Protein AF-A0A3C0GAE4-F1 (afdb_monomer_lite)

Sequence (85 aa):
MLTAQDNTSTQPEVRVGDVFEIGKPESHKYKHIDFPRENFIIKRGGIANYRQAHGEKVVVTSVKEKKDGTTQIKIKRNDGGRFFG

Foldseek 3Di:
DDDPPPPCPPDPDDDAFDKDFAADDPDPDDPQDDDDDQVVQVVVVFAPCPVQSHRFIWGWHDWDQDPVRDIDTDIDGPVNDDPTD

pLDDT: mean 79.61, std 11.44, range [42.19, 91.0]

Secondary structure (DSSP, 8-state):
---------------TT-EEE-PPPSSSS-SS--PPPHHHHHHTT----GGGGTT-EEEEEEEEE-TTSPEEEEEEETTS--S--

Structure (mmCIF, N/CA/C/O backbone):
data_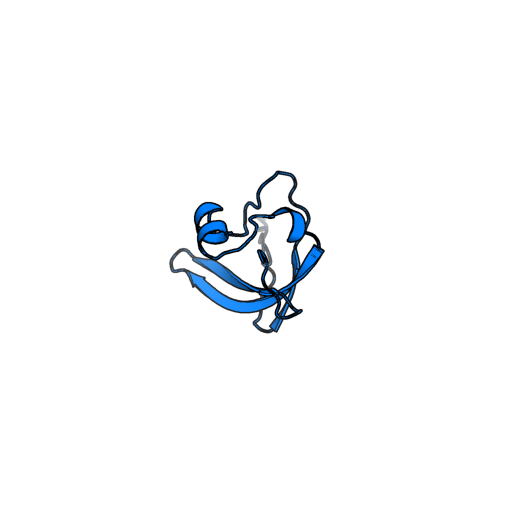AF-A0A3C0GAE4-F1
#
_entry.id   AF-A0A3C0GAE4-F1
#
loop_
_atom_site.group_PDB
_atom_site.id
_atom_site.type_symbol
_atom_site.label_atom_id
_atom_site.label_alt_id
_atom_site.label_comp_id
_atom_site.label_asym_id
_atom_site.label_entity_id
_atom_site.label_seq_id
_atom_site.pdbx_PDB_ins_code
_atom_site.Cartn_x
_atom_site.Cartn_y
_atom_site.Cartn_z
_atom_site.occupancy
_atom_site.B_iso_or_equiv
_atom_site.auth_seq_id
_atom_site.auth_comp_id
_atom_site.auth_asym_id
_atom_site.auth_atom_id
_atom_site.pdbx_PDB_model_num
ATOM 1 N N . MET A 1 1 ? -41.844 20.760 2.924 1.00 42.19 1 MET A N 1
ATOM 2 C CA . MET A 1 1 ? -41.313 19.384 3.022 1.00 42.19 1 MET A CA 1
ATOM 3 C C . MET A 1 1 ? -39.799 19.482 2.916 1.00 42.19 1 MET A C 1
ATOM 5 O O . MET A 1 1 ? -39.335 20.033 1.930 1.00 42.19 1 MET A O 1
ATOM 9 N N . LEU A 1 2 ? -39.048 19.081 3.946 1.00 47.44 2 LEU A N 1
ATOM 10 C CA . LEU A 1 2 ? -37.580 19.078 3.917 1.00 47.44 2 LEU A CA 1
ATOM 11 C C . LEU A 1 2 ? -37.110 17.685 3.489 1.00 47.44 2 LEU A C 1
ATOM 13 O O . LEU A 1 2 ? -37.389 16.711 4.180 1.00 47.44 2 LEU A O 1
ATOM 17 N N . THR A 1 3 ? -36.432 17.582 2.349 1.00 56.56 3 THR A N 1
ATOM 18 C CA . THR A 1 3 ? -35.758 16.352 1.916 1.00 56.56 3 THR A CA 1
ATOM 19 C C . THR A 1 3 ? -34.367 16.314 2.543 1.00 56.56 3 THR A C 1
ATOM 21 O O . THR A 1 3 ? -33.523 17.144 2.203 1.00 56.56 3 THR A O 1
ATOM 24 N N . ALA A 1 4 ? -34.125 15.378 3.462 1.00 55.34 4 ALA A N 1
ATOM 25 C CA . ALA A 1 4 ? -32.779 15.061 3.926 1.00 55.34 4 ALA A CA 1
ATOM 26 C C . ALA A 1 4 ? -31.999 14.459 2.746 1.00 55.34 4 ALA A C 1
ATOM 28 O O . ALA A 1 4 ? -32.351 13.395 2.246 1.00 55.34 4 ALA A O 1
ATOM 29 N N . GLN A 1 5 ? -30.989 15.169 2.241 1.00 59.56 5 GLN A N 1
ATOM 30 C CA . GLN A 1 5 ? -30.031 14.579 1.311 1.00 59.56 5 GLN A CA 1
ATOM 31 C C . GLN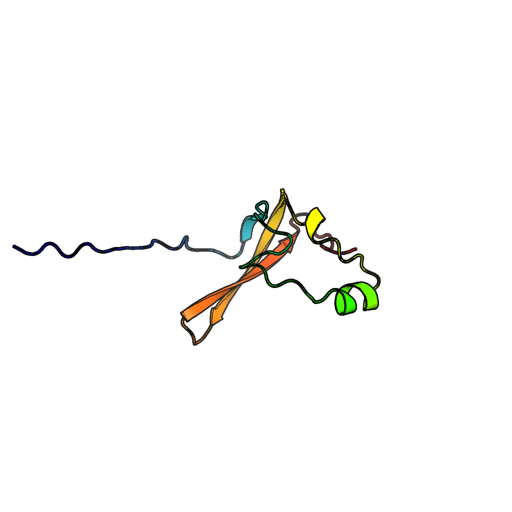 A 1 5 ? -29.082 13.695 2.119 1.00 59.56 5 GLN A C 1
ATOM 33 O O . GLN A 1 5 ? -28.159 14.189 2.773 1.00 59.56 5 GLN A O 1
ATOM 38 N N . ASP A 1 6 ? -29.332 12.389 2.077 1.00 54.78 6 ASP A N 1
ATOM 39 C CA . ASP A 1 6 ? -28.392 11.369 2.524 1.00 54.78 6 ASP A CA 1
ATOM 40 C C . ASP A 1 6 ? -27.148 11.422 1.634 1.00 54.78 6 ASP A C 1
ATOM 42 O O . ASP A 1 6 ? -27.078 10.829 0.556 1.00 54.78 6 ASP A O 1
ATOM 46 N N . ASN A 1 7 ? -26.145 12.167 2.098 1.00 55.41 7 ASN A N 1
ATOM 47 C CA . ASN A 1 7 ? -24.792 12.149 1.560 1.00 55.41 7 ASN A CA 1
ATOM 48 C C . ASN A 1 7 ? -24.141 10.814 1.945 1.00 55.41 7 ASN A C 1
ATOM 50 O O . ASN A 1 7 ? -23.273 10.752 2.812 1.00 55.41 7 ASN A O 1
ATOM 54 N N . THR A 1 8 ? -24.593 9.722 1.333 1.00 50.47 8 THR A N 1
ATOM 55 C CA . THR A 1 8 ? -23.946 8.417 1.449 1.00 50.47 8 THR A CA 1
ATOM 56 C C . THR A 1 8 ? -22.682 8.445 0.601 1.00 50.47 8 THR A C 1
ATOM 58 O O . THR A 1 8 ? -22.642 8.009 -0.550 1.00 50.47 8 THR A O 1
ATOM 61 N N . SER A 1 9 ? -21.613 9.003 1.173 1.00 51.78 9 SER A N 1
ATOM 62 C CA . SER A 1 9 ? -20.250 8.765 0.715 1.00 51.78 9 SER A CA 1
ATOM 63 C C . SER A 1 9 ? -19.977 7.270 0.856 1.00 51.78 9 SER A C 1
ATOM 65 O O . SER A 1 9 ? -19.502 6.786 1.879 1.00 51.78 9 SER A O 1
ATOM 67 N N . THR A 1 10 ? -20.357 6.515 -0.173 1.00 51.25 10 THR A N 1
ATOM 68 C CA . THR A 1 10 ? -20.150 5.073 -0.240 1.00 51.25 10 THR A CA 1
ATOM 69 C C . THR A 1 10 ? -18.647 4.868 -0.353 1.00 51.25 10 THR A C 1
ATOM 71 O O . THR A 1 10 ? -18.076 4.922 -1.441 1.00 51.25 10 THR A O 1
ATOM 74 N N . GLN A 1 11 ? -17.971 4.754 0.791 1.00 61.56 11 GLN A N 1
ATOM 75 C CA . GLN A 1 11 ? -16.574 4.365 0.807 1.00 61.56 11 GLN A CA 1
ATOM 76 C C . GLN A 1 11 ? -16.525 2.951 0.229 1.00 61.56 11 GLN A C 1
ATOM 78 O O . GLN A 1 11 ? -17.277 2.096 0.702 1.00 61.56 11 GLN A O 1
ATOM 83 N N . PRO A 1 12 ? -15.722 2.703 -0.819 1.00 65.62 12 PRO A N 1
ATOM 84 C CA . PRO A 1 12 ? -15.642 1.378 -1.405 1.00 65.62 12 PRO A CA 1
ATOM 85 C C . PRO A 1 12 ? -15.254 0.391 -0.305 1.00 65.62 12 PRO A C 1
ATOM 87 O O . PRO A 1 12 ? -14.265 0.592 0.402 1.00 65.62 12 PRO A O 1
ATOM 90 N N . GLU A 1 13 ? -16.077 -0.638 -0.129 1.00 75.56 13 GLU A N 1
ATOM 91 C CA . GLU A 1 13 ? -15.821 -1.705 0.829 1.00 75.56 13 GLU A CA 1
ATOM 92 C C . GLU A 1 13 ? -14.575 -2.462 0.355 1.00 75.56 13 GLU A C 1
ATOM 94 O O . GLU A 1 13 ? -14.614 -3.160 -0.656 1.00 75.56 13 GLU A O 1
ATOM 99 N N . VAL A 1 14 ? -13.447 -2.267 1.040 1.00 81.88 14 VAL A N 1
ATOM 100 C CA . VAL A 1 14 ? -12.181 -2.915 0.682 1.00 81.88 14 VAL A CA 1
ATOM 101 C C . VAL A 1 14 ? -12.074 -4.256 1.391 1.00 81.88 14 VAL A C 1
ATOM 103 O O . VAL A 1 14 ? -12.175 -4.325 2.618 1.00 81.88 14 VAL A O 1
ATOM 106 N N . ARG A 1 15 ? -11.803 -5.317 0.632 1.00 86.12 15 ARG A N 1
ATOM 107 C CA . ARG A 1 15 ? -11.657 -6.682 1.137 1.00 86.12 15 ARG A CA 1
ATOM 108 C C . ARG A 1 15 ? -10.217 -7.169 1.014 1.00 86.12 15 ARG A C 1
ATOM 110 O O . ARG A 1 15 ? -9.398 -6.667 0.246 1.00 86.12 15 ARG A O 1
ATOM 117 N N . VAL A 1 16 ? -9.879 -8.162 1.834 1.00 88.06 16 VAL A N 1
ATOM 118 C CA . VAL A 1 16 ? -8.581 -8.841 1.743 1.00 88.06 16 VAL A CA 1
ATOM 119 C C . VAL A 1 16 ? -8.553 -9.669 0.460 1.00 88.06 16 VAL A C 1
ATOM 121 O O . VAL A 1 16 ? -9.477 -10.436 0.208 1.00 88.06 16 VAL A O 1
ATOM 124 N N . GLY A 1 17 ? -7.488 -9.524 -0.329 1.00 86.31 17 GLY A N 1
ATOM 125 C CA . GLY A 1 17 ? -7.347 -10.148 -1.647 1.00 86.31 17 GLY A CA 1
ATOM 126 C C . GLY A 1 17 ? -7.636 -9.211 -2.820 1.00 86.31 17 GLY A C 1
ATOM 127 O O . GLY A 1 17 ? -7.263 -9.540 -3.944 1.00 86.31 17 GLY A O 1
ATOM 128 N N . ASP A 1 18 ? -8.209 -8.033 -2.570 1.00 87.81 18 ASP A N 1
ATOM 129 C CA . ASP A 1 18 ? -8.433 -7.044 -3.621 1.00 87.81 18 ASP A CA 1
ATOM 130 C C . ASP A 1 18 ? -7.105 -6.534 -4.186 1.00 87.81 18 ASP A C 1
ATOM 132 O O . ASP A 1 18 ? -6.131 -6.314 -3.454 1.00 87.81 18 ASP A O 1
ATOM 136 N N . VAL A 1 19 ? -7.082 -6.332 -5.503 1.00 89.31 19 VAL A N 1
ATOM 137 C CA . VAL A 1 19 ? -5.932 -5.788 -6.224 1.00 89.31 19 VAL A CA 1
ATOM 138 C C . VAL A 1 19 ? -6.209 -4.334 -6.570 1.00 89.31 19 VAL A C 1
ATOM 140 O O . VAL A 1 19 ? -7.186 -4.018 -7.245 1.00 89.31 19 VAL A O 1
ATOM 143 N N . PHE A 1 20 ? -5.309 -3.458 -6.143 1.00 88.38 20 PHE A N 1
ATOM 144 C CA . PHE A 1 20 ? -5.333 -2.036 -6.447 1.00 88.38 20 PHE A CA 1
ATOM 145 C C . PHE A 1 20 ? -4.112 -1.640 -7.262 1.00 88.38 20 PHE A C 1
ATOM 147 O O . PHE A 1 20 ? -3.063 -2.280 -7.206 1.00 88.38 20 PHE A O 1
ATOM 154 N N . GLU A 1 21 ? -4.245 -0.546 -7.994 1.00 88.62 21 GLU A N 1
ATOM 155 C CA . GLU A 1 21 ? -3.131 0.121 -8.649 1.00 88.62 21 GLU A CA 1
ATOM 156 C C . GLU A 1 21 ? -2.781 1.385 -7.868 1.00 88.62 21 GLU A C 1
ATOM 158 O O . GLU A 1 21 ? -3.658 2.171 -7.496 1.00 88.62 21 GLU A O 1
ATOM 163 N N . ILE A 1 22 ? -1.494 1.586 -7.596 1.00 86.38 22 ILE A N 1
ATOM 164 C CA . ILE A 1 22 ? -1.041 2.813 -6.952 1.00 86.38 22 ILE A CA 1
ATOM 165 C C . ILE A 1 22 ? -1.074 3.953 -7.977 1.00 86.38 22 ILE A C 1
ATOM 167 O O . ILE A 1 22 ? -0.250 4.026 -8.889 1.00 86.38 22 ILE A O 1
ATOM 171 N N . GLY A 1 23 ? -2.012 4.879 -7.787 1.00 83.88 23 GLY A N 1
ATOM 172 C CA . GLY A 1 23 ? -2.147 6.062 -8.631 1.00 83.88 23 GLY A CA 1
ATOM 173 C C . GLY A 1 23 ? -0.938 7.002 -8.571 1.00 83.88 23 GLY A C 1
ATOM 174 O O . GLY A 1 23 ? -0.144 7.004 -7.628 1.00 83.88 23 GLY A O 1
ATOM 175 N N . LYS A 1 24 ? -0.813 7.856 -9.586 1.00 82.44 24 LYS A N 1
ATOM 176 C CA . LYS A 1 24 ? 0.192 8.921 -9.608 1.00 82.44 24 LYS A CA 1
ATOM 177 C C . LYS A 1 24 ? -0.173 9.995 -8.566 1.00 82.44 24 LYS A C 1
ATOM 179 O O . LYS A 1 24 ? -1.283 10.518 -8.618 1.00 82.44 24 LYS A O 1
ATOM 184 N N . PRO A 1 25 ? 0.724 10.366 -7.640 1.00 81.19 25 PRO A N 1
ATOM 185 C CA . PRO A 1 25 ? 0.509 11.491 -6.756 1.00 81.19 25 PRO A CA 1
ATOM 186 C C . PRO A 1 25 ? 0.647 12.791 -7.547 1.00 81.19 25 PRO A C 1
ATOM 188 O O . PRO A 1 25 ? 1.460 12.912 -8.464 1.00 81.19 25 PRO A O 1
ATOM 191 N N . GLU A 1 26 ? -0.121 13.794 -7.146 1.00 75.69 26 GLU A N 1
ATOM 192 C CA . GLU A 1 26 ? -0.006 15.150 -7.692 1.00 75.69 26 GLU A CA 1
ATOM 193 C C . GLU A 1 26 ? 1.279 15.856 -7.224 1.00 75.69 26 GLU A C 1
ATOM 195 O O . GLU A 1 26 ? 1.749 16.795 -7.858 1.00 75.69 26 GLU A O 1
ATOM 200 N N . SER A 1 27 ? 1.874 15.382 -6.125 1.00 76.69 27 SER A N 1
ATOM 201 C CA . SER A 1 27 ? 3.104 15.911 -5.531 1.00 76.69 27 SER A CA 1
ATOM 202 C C . SER A 1 27 ? 4.164 14.814 -5.367 1.00 76.69 27 SER A C 1
ATOM 204 O O . SER A 1 27 ? 3.964 13.660 -5.725 1.00 76.69 27 SER A O 1
ATOM 206 N N . HIS A 1 28 ? 5.304 15.149 -4.766 1.00 71.81 28 HIS A N 1
ATOM 207 C CA . HIS A 1 28 ? 6.415 14.222 -4.516 1.00 71.81 28 HIS A CA 1
ATOM 208 C C . HIS A 1 28 ? 6.098 13.142 -3.465 1.00 71.81 28 HIS A C 1
ATOM 210 O O . HIS A 1 28 ? 6.899 12.232 -3.256 1.00 71.81 28 HIS A O 1
ATOM 216 N N . LYS A 1 29 ? 4.970 13.264 -2.755 1.00 74.38 29 LYS A N 1
ATOM 217 C CA . LYS A 1 29 ? 4.567 12.389 -1.649 1.00 74.38 29 LYS A CA 1
ATOM 218 C C . LYS A 1 29 ? 3.097 12.016 -1.769 1.00 74.38 29 LYS A C 1
ATOM 220 O O . LYS A 1 29 ? 2.282 12.795 -2.259 1.00 74.38 29 LYS A O 1
ATOM 225 N N . TYR A 1 30 ? 2.763 10.842 -1.254 1.00 81.62 30 TYR A N 1
ATOM 226 C CA . TYR A 1 30 ? 1.386 10.386 -1.136 1.00 81.62 30 TYR A CA 1
ATOM 227 C C . TYR A 1 30 ? 0.761 10.908 0.153 1.00 81.62 30 TYR A C 1
ATOM 229 O O . TYR A 1 30 ? 1.395 10.897 1.205 1.00 81.62 30 TYR A O 1
ATOM 237 N N . LYS A 1 31 ? -0.500 11.337 0.074 1.00 79.00 31 LYS A N 1
ATOM 238 C CA . LYS A 1 31 ? -1.259 11.822 1.236 1.00 79.00 31 LYS A CA 1
ATOM 239 C C . LYS A 1 31 ? -1.824 10.686 2.095 1.00 79.00 31 LYS A C 1
ATOM 241 O O . LYS A 1 31 ? -1.902 10.820 3.309 1.00 79.00 31 LYS A O 1
ATOM 246 N N . HIS A 1 32 ? -2.217 9.581 1.460 1.00 82.44 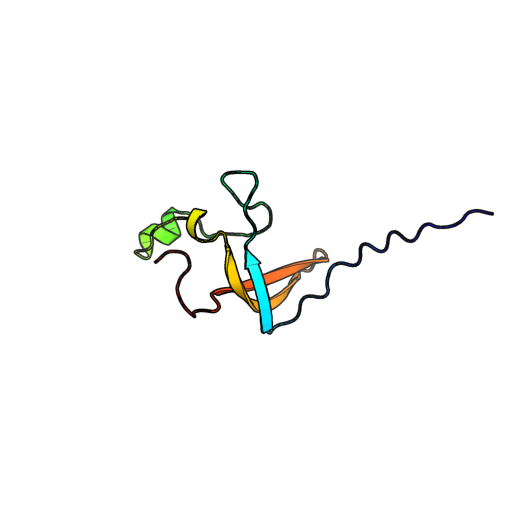32 HIS A N 1
ATOM 247 C CA . HIS A 1 32 ? -2.946 8.476 2.100 1.00 82.44 32 HIS A CA 1
ATOM 248 C C . HIS A 1 32 ? -2.158 7.161 2.155 1.00 82.44 32 HIS A C 1
ATOM 250 O O . HIS A 1 32 ? -2.667 6.167 2.664 1.00 82.44 32 HIS A O 1
ATOM 256 N N . ILE A 1 33 ? -0.922 7.150 1.646 1.00 83.06 33 ILE A N 1
ATOM 257 C CA . ILE A 1 33 ? -0.036 5.988 1.720 1.00 83.06 33 ILE A CA 1
ATOM 258 C C . ILE A 1 33 ? 1.106 6.331 2.664 1.00 83.06 33 ILE A C 1
ATOM 260 O O . ILE A 1 33 ? 1.901 7.230 2.392 1.00 83.06 33 ILE A O 1
ATOM 264 N N . ASP A 1 34 ? 1.163 5.606 3.774 1.00 83.06 34 ASP A N 1
ATOM 265 C CA . ASP A 1 34 ? 2.208 5.761 4.775 1.00 83.06 34 ASP A CA 1
ATOM 266 C C . ASP A 1 34 ? 3.426 4.921 4.375 1.00 83.06 34 ASP A C 1
ATOM 268 O O . ASP A 1 34 ? 3.442 3.695 4.525 1.00 83.06 34 ASP A O 1
ATOM 272 N N . PHE A 1 35 ? 4.429 5.581 3.797 1.00 82.62 35 PHE A N 1
ATOM 273 C CA . PHE A 1 35 ? 5.688 4.943 3.440 1.00 82.62 35 PHE A CA 1
ATOM 274 C C . PHE A 1 35 ? 6.726 5.082 4.563 1.00 82.62 35 PHE A C 1
ATOM 276 O O . PHE A 1 35 ? 6.790 6.118 5.229 1.00 82.62 35 PHE A O 1
ATOM 283 N N . PRO A 1 36 ? 7.605 4.077 4.751 1.00 84.12 36 PRO A N 1
ATOM 284 C CA . PRO A 1 36 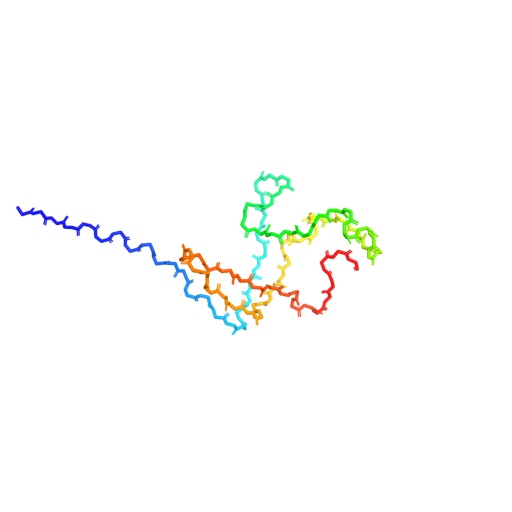? 8.707 4.181 5.698 1.00 84.12 36 PRO A CA 1
ATOM 285 C C . PRO A 1 36 ? 9.598 5.389 5.394 1.00 84.12 36 PRO A C 1
ATOM 287 O O . PRO A 1 36 ? 9.777 5.771 4.241 1.00 84.12 36 PRO A O 1
ATOM 290 N N . ARG A 1 37 ? 10.222 5.952 6.433 1.00 86.88 37 ARG A N 1
ATOM 291 C CA . ARG A 1 37 ? 11.205 7.033 6.266 1.00 86.88 37 ARG A CA 1
ATOM 292 C C . ARG A 1 37 ? 12.400 6.531 5.452 1.00 86.88 37 ARG A C 1
ATOM 294 O O . ARG A 1 37 ? 12.863 5.411 5.664 1.00 86.88 37 ARG A O 1
ATOM 301 N N . GLU A 1 38 ? 12.967 7.402 4.626 1.00 86.62 38 GLU A N 1
ATOM 302 C CA . GLU A 1 38 ? 14.117 7.103 3.761 1.00 86.62 38 GLU A CA 1
ATOM 303 C C . GLU A 1 38 ? 15.287 6.450 4.513 1.00 86.62 38 GLU A C 1
ATOM 305 O O . GLU A 1 38 ? 15.773 5.399 4.107 1.00 86.62 38 GLU A O 1
ATOM 310 N N . ASN A 1 39 ? 15.653 6.971 5.687 1.00 88.06 39 ASN A N 1
ATOM 311 C CA . ASN A 1 39 ? 16.710 6.384 6.518 1.00 88.06 39 ASN A CA 1
ATOM 312 C C . ASN A 1 39 ? 16.453 4.916 6.886 1.00 88.06 39 ASN A C 1
ATOM 314 O O . ASN A 1 39 ? 17.395 4.146 7.045 1.00 88.06 39 ASN A O 1
ATOM 318 N N . PHE A 1 40 ? 15.194 4.520 7.069 1.00 88.81 40 PHE A N 1
ATOM 319 C CA . PHE A 1 40 ? 14.841 3.142 7.403 1.00 88.81 40 PHE A CA 1
ATOM 320 C C . PHE A 1 40 ? 14.988 2.212 6.198 1.00 88.81 40 PHE A C 1
ATOM 322 O O . PHE A 1 40 ? 15.409 1.067 6.353 1.00 88.81 40 PHE A O 1
ATOM 329 N N . ILE A 1 41 ? 14.673 2.725 5.008 1.00 87.31 41 ILE A N 1
ATOM 330 C CA . ILE A 1 41 ? 14.858 2.030 3.736 1.00 87.31 41 ILE A CA 1
ATOM 331 C C . ILE A 1 41 ? 16.358 1.825 3.478 1.00 87.31 41 ILE A C 1
ATOM 333 O O . ILE A 1 41 ? 16.796 0.688 3.315 1.00 87.31 41 ILE A O 1
ATOM 337 N N . ILE A 1 42 ? 17.157 2.895 3.567 1.00 87.38 42 ILE A N 1
ATOM 338 C CA . ILE A 1 42 ? 18.611 2.861 3.335 1.00 87.38 42 ILE A CA 1
ATOM 339 C C . ILE A 1 42 ? 19.311 1.925 4.330 1.00 87.38 42 ILE A C 1
ATOM 341 O O . ILE A 1 42 ? 20.111 1.082 3.930 1.00 87.38 42 ILE A O 1
ATOM 345 N N . LYS A 1 43 ? 18.971 1.992 5.627 1.00 91.00 43 LYS A N 1
ATOM 346 C CA . LYS A 1 43 ? 19.544 1.099 6.657 1.00 91.00 43 LYS A CA 1
ATOM 347 C C . LYS A 1 43 ? 19.253 -0.386 6.417 1.00 91.00 43 LYS A C 1
ATOM 349 O O . LYS A 1 43 ? 19.957 -1.228 6.963 1.00 91.00 43 LYS A O 1
ATOM 354 N N . ARG A 1 44 ? 18.219 -0.718 5.638 1.00 85.62 44 ARG A N 1
ATOM 355 C CA . ARG A 1 44 ? 17.871 -2.096 5.256 1.00 85.62 44 ARG A CA 1
ATOM 356 C C . ARG A 1 44 ? 18.466 -2.523 3.909 1.00 85.62 44 ARG A C 1
ATOM 358 O O . ARG A 1 44 ? 18.155 -3.618 3.452 1.00 85.62 44 ARG A O 1
ATOM 365 N N . GLY A 1 45 ? 19.312 -1.689 3.301 1.00 84.69 45 GLY A N 1
ATOM 366 C CA . GLY A 1 45 ? 19.920 -1.943 1.993 1.00 84.69 45 GLY A CA 1
ATOM 367 C C . GLY A 1 45 ? 19.004 -1.618 0.812 1.00 84.69 45 GLY A C 1
ATOM 368 O O . GLY A 1 45 ? 19.266 -2.067 -0.298 1.00 84.69 45 GLY A O 1
ATOM 369 N N . GLY A 1 46 ? 17.926 -0.871 1.054 1.00 85.38 46 GLY A N 1
ATOM 370 C CA . GLY A 1 46 ? 16.978 -0.471 0.027 1.00 85.38 46 GLY A CA 1
ATOM 371 C C . GLY A 1 46 ? 17.269 0.901 -0.582 1.00 85.38 46 GLY A C 1
ATOM 372 O O . GLY A 1 46 ? 17.970 1.730 -0.000 1.00 85.38 46 GLY A O 1
ATOM 373 N N . ILE A 1 47 ? 16.654 1.173 -1.731 1.00 84.44 47 ILE A N 1
ATOM 374 C CA . ILE A 1 47 ? 16.660 2.471 -2.410 1.00 84.44 47 ILE A CA 1
ATOM 375 C C . ILE A 1 47 ? 15.307 3.141 -2.164 1.00 84.44 47 ILE A C 1
ATOM 377 O O . ILE A 1 47 ? 14.261 2.599 -2.522 1.00 84.44 47 ILE A O 1
ATOM 381 N N . ALA A 1 48 ? 15.312 4.337 -1.573 1.00 79.31 48 ALA A N 1
ATOM 382 C CA . ALA A 1 48 ? 14.101 5.099 -1.263 1.00 79.31 48 ALA A CA 1
ATOM 383 C C . ALA A 1 48 ? 13.507 5.780 -2.509 1.00 79.31 48 ALA A C 1
ATOM 385 O O . ALA A 1 48 ? 13.415 7.002 -2.599 1.00 79.31 48 ALA A O 1
ATOM 386 N N . ASN A 1 49 ? 13.101 4.981 -3.496 1.00 79.88 49 ASN A N 1
ATOM 387 C CA . ASN A 1 49 ? 12.509 5.476 -4.727 1.00 79.88 49 ASN A CA 1
ATOM 388 C C . ASN A 1 49 ? 10.978 5.404 -4.690 1.00 79.88 49 ASN A C 1
ATOM 390 O O . ASN A 1 49 ? 10.352 4.504 -5.244 1.00 79.88 49 ASN A O 1
ATOM 394 N N . TYR A 1 50 ? 10.352 6.407 -4.078 1.00 78.31 50 TYR A N 1
ATOM 395 C CA . TYR A 1 50 ? 8.887 6.503 -4.016 1.00 78.31 50 TYR A CA 1
ATOM 396 C C . TYR A 1 50 ? 8.232 6.688 -5.395 1.00 78.31 50 TYR A C 1
ATOM 398 O O . TYR A 1 50 ? 7.033 6.442 -5.532 1.00 78.31 50 TYR A O 1
ATOM 406 N N . ARG A 1 51 ? 9.008 7.077 -6.423 1.00 76.06 51 ARG A N 1
ATOM 407 C CA . ARG A 1 51 ? 8.515 7.216 -7.801 1.00 76.06 51 ARG A CA 1
ATOM 408 C C . ARG A 1 51 ? 8.266 5.871 -8.478 1.00 76.06 51 ARG A C 1
ATOM 410 O O . ARG A 1 51 ? 7.446 5.791 -9.382 1.00 76.06 51 ARG A O 1
ATOM 417 N N . GLN A 1 52 ? 8.947 4.814 -8.040 1.00 75.25 52 GLN A N 1
ATOM 418 C CA . GLN A 1 52 ? 8.737 3.463 -8.568 1.00 75.25 52 GLN A CA 1
ATOM 419 C C . GLN A 1 52 ? 7.459 2.809 -8.047 1.00 75.25 52 GLN A C 1
ATOM 421 O O . GLN A 1 52 ? 7.005 1.835 -8.629 1.00 75.25 52 GLN A O 1
ATOM 426 N N . ALA A 1 53 ? 6.854 3.348 -6.986 1.00 76.81 53 ALA A N 1
ATOM 427 C CA . ALA A 1 53 ? 5.577 2.845 -6.502 1.00 76.81 53 ALA A CA 1
ATOM 428 C C . ALA A 1 53 ? 4.405 3.211 -7.434 1.00 76.81 53 ALA A C 1
ATOM 430 O O . ALA A 1 53 ? 3.351 2.605 -7.309 1.00 76.81 53 ALA A O 1
ATOM 431 N N . HIS A 1 54 ? 4.554 4.187 -8.341 1.00 81.19 54 HIS A N 1
ATOM 432 C CA . HIS A 1 54 ? 3.498 4.574 -9.288 1.00 81.19 54 HIS A CA 1
ATOM 433 C C . HIS A 1 54 ? 3.202 3.450 -10.288 1.00 81.19 54 HIS A C 1
ATOM 435 O O . HIS A 1 54 ? 4.126 2.922 -10.900 1.00 81.19 54 HIS A O 1
ATOM 441 N N . GLY A 1 55 ? 1.922 3.134 -10.501 1.00 81.19 55 GLY A N 1
ATOM 442 C CA . GLY A 1 55 ? 1.479 2.115 -11.461 1.00 81.19 55 GLY A CA 1
ATOM 443 C C . GLY A 1 55 ? 1.707 0.674 -10.998 1.00 81.19 55 GLY A C 1
ATOM 444 O O . GLY A 1 55 ? 1.404 -0.269 -11.726 1.00 81.19 55 GLY A O 1
ATOM 445 N N . GLU A 1 56 ? 2.230 0.480 -9.785 1.00 85.00 56 GLU A N 1
ATOM 446 C CA . GLU A 1 56 ? 2.444 -0.852 -9.238 1.00 85.00 56 GLU A CA 1
ATOM 447 C C . GLU A 1 56 ? 1.109 -1.460 -8.793 1.00 85.00 56 GLU A C 1
ATOM 449 O O . GLU A 1 56 ? 0.317 -0.829 -8.081 1.00 85.00 56 GLU A O 1
ATOM 454 N N . LYS A 1 57 ? 0.885 -2.719 -9.180 1.00 89.12 57 LYS A N 1
ATOM 455 C CA . LYS A 1 57 ? -0.259 -3.505 -8.717 1.00 89.12 57 LYS A CA 1
ATOM 456 C C . LYS A 1 57 ? 0.036 -4.083 -7.344 1.00 89.12 57 LYS A C 1
ATOM 458 O O . LYS A 1 57 ? 1.027 -4.786 -7.137 1.00 89.12 57 LYS A O 1
ATOM 463 N N . VAL A 1 58 ? -0.857 -3.823 -6.405 1.00 90.38 58 VAL A N 1
ATOM 464 C CA . VAL A 1 58 ? -0.721 -4.231 -5.013 1.00 90.38 58 VAL A CA 1
ATOM 465 C C . VAL A 1 58 ? -1.951 -4.992 -4.559 1.00 90.38 58 VAL A C 1
ATOM 467 O O . VAL A 1 58 ? -3.067 -4.667 -4.938 1.00 90.38 58 VAL A O 1
ATOM 470 N N . VAL A 1 59 ? -1.742 -6.003 -3.728 1.00 91.00 59 VAL A N 1
ATOM 471 C CA . VAL A 1 59 ? -2.799 -6.803 -3.120 1.00 91.00 59 VAL A CA 1
ATOM 472 C C . VAL A 1 59 ? -3.012 -6.378 -1.674 1.00 91.00 59 VAL A C 1
ATOM 474 O O . VAL A 1 59 ? -2.052 -6.159 -0.923 1.00 91.00 59 VAL A O 1
ATOM 477 N N . VAL A 1 60 ? -4.272 -6.276 -1.262 1.00 90.69 60 VAL A N 1
ATOM 478 C CA . VAL A 1 60 ? -4.634 -6.056 0.137 1.00 90.69 60 VAL A CA 1
ATOM 479 C C . VAL A 1 60 ? -4.417 -7.333 0.930 1.00 90.69 60 VAL A C 1
ATOM 481 O O . VAL A 1 60 ? -5.002 -8.374 0.654 1.00 90.69 60 VAL A O 1
ATOM 484 N N . THR A 1 61 ? -3.593 -7.237 1.968 1.00 89.62 61 THR A N 1
ATOM 485 C CA . THR A 1 61 ? -3.255 -8.360 2.857 1.00 89.62 61 THR A CA 1
ATOM 486 C C . THR A 1 61 ? -3.956 -8.281 4.205 1.00 89.62 61 THR A C 1
ATOM 488 O O . THR A 1 61 ? -4.117 -9.292 4.881 1.00 89.62 61 THR A O 1
ATOM 491 N N . SER A 1 62 ? -4.355 -7.085 4.635 1.00 87.88 62 SER A N 1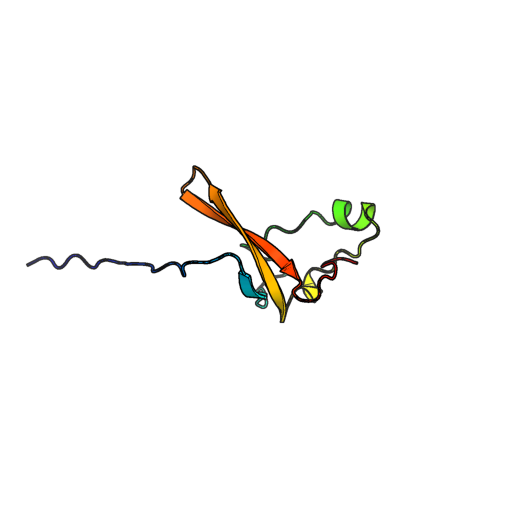
ATOM 492 C CA . SER A 1 62 ? -5.047 -6.887 5.905 1.00 87.88 62 SER A CA 1
ATOM 493 C C . SER A 1 62 ? -5.804 -5.570 5.872 1.00 87.88 62 SER A C 1
ATOM 495 O O . SER A 1 62 ? -5.269 -4.557 5.425 1.00 87.88 62 SER A O 1
ATOM 497 N N . VAL A 1 63 ? -7.024 -5.591 6.392 1.00 88.25 63 VAL A N 1
ATOM 498 C CA . VAL A 1 63 ? -7.839 -4.405 6.647 1.00 88.25 63 VAL A CA 1
ATOM 499 C C . VAL A 1 63 ? -8.003 -4.302 8.158 1.00 88.25 63 VAL A C 1
ATOM 501 O O . VAL A 1 63 ? -8.286 -5.300 8.822 1.00 88.25 63 VAL A O 1
ATOM 504 N N . LYS A 1 64 ? -7.729 -3.127 8.720 1.00 86.94 64 LYS A N 1
ATOM 505 C CA . LYS A 1 64 ? -7.867 -2.852 10.150 1.00 86.94 64 LYS A CA 1
ATOM 506 C C . LYS A 1 64 ? -8.618 -1.555 10.346 1.00 86.94 64 LYS A C 1
ATOM 508 O O . LYS A 1 64 ? -8.152 -0.502 9.923 1.00 86.94 64 LYS A O 1
ATOM 513 N N . GLU A 1 65 ? -9.725 -1.624 11.058 1.00 85.88 65 GLU A N 1
ATOM 514 C CA . GLU A 1 65 ? -10.420 -0.437 11.530 1.00 85.88 65 GLU A CA 1
ATOM 515 C C . GLU A 1 65 ? -9.738 0.071 12.801 1.00 85.88 65 GLU A C 1
ATOM 517 O O . GLU A 1 65 ? -9.454 -0.686 13.736 1.00 85.88 65 GLU A O 1
ATOM 522 N N . LYS A 1 66 ? -9.396 1.357 12.816 1.00 85.69 66 LYS A N 1
ATOM 523 C CA . LYS A 1 66 ? -8.882 2.027 14.009 1.00 85.69 66 LYS A CA 1
ATOM 524 C C . LYS A 1 66 ? -10.046 2.486 14.878 1.00 85.69 66 LYS A C 1
ATOM 526 O O . LYS A 1 66 ? -11.132 2.771 14.387 1.00 85.69 66 LYS A O 1
ATOM 531 N N . LYS A 1 67 ? -9.769 2.650 16.174 1.00 81.81 67 LYS A N 1
ATOM 532 C CA . LYS A 1 67 ? -10.726 3.187 17.158 1.00 81.81 67 LYS A CA 1
ATOM 533 C C . LYS A 1 67 ? -11.254 4.580 16.786 1.00 81.81 67 LYS A C 1
ATOM 535 O O . LYS A 1 67 ? -12.357 4.923 17.179 1.00 81.81 67 LYS A O 1
ATOM 540 N N . ASP A 1 68 ? -10.493 5.329 15.988 1.00 77.19 68 ASP A N 1
ATOM 541 C CA . ASP A 1 68 ? -10.855 6.662 15.491 1.00 77.19 68 ASP A CA 1
ATOM 542 C C . ASP A 1 68 ? -11.823 6.623 14.288 1.00 77.19 68 ASP A C 1
ATOM 544 O O . ASP A 1 68 ? -12.082 7.654 13.673 1.00 77.19 68 ASP A O 1
ATOM 548 N N . GLY A 1 69 ? -12.306 5.439 13.889 1.00 78.75 69 GLY A N 1
ATOM 549 C CA . GLY A 1 69 ? -13.198 5.257 12.738 1.00 78.75 69 GLY A CA 1
ATOM 550 C C . GLY A 1 69 ? -12.494 5.287 11.377 1.00 78.75 69 GLY A C 1
ATOM 551 O O . GLY A 1 69 ? -13.153 5.292 10.343 1.00 78.75 69 GLY A O 1
ATOM 552 N N . THR A 1 70 ? -11.156 5.308 11.347 1.00 82.19 70 THR A N 1
ATOM 553 C CA . THR A 1 70 ? -10.380 5.265 10.097 1.00 82.19 70 THR A CA 1
ATOM 554 C C . THR A 1 70 ? -9.978 3.838 9.730 1.00 82.19 70 THR A C 1
ATOM 556 O O . THR A 1 70 ? -9.457 3.090 10.560 1.00 82.19 70 THR A O 1
ATOM 559 N N . THR A 1 71 ? -10.152 3.469 8.461 1.00 83.56 71 THR A N 1
ATOM 560 C CA . THR A 1 71 ? -9.734 2.164 7.933 1.00 83.56 71 THR A CA 1
ATOM 561 C C . THR A 1 71 ? -8.288 2.224 7.455 1.00 83.56 71 THR A C 1
ATOM 563 O O . THR A 1 71 ? -7.940 2.966 6.538 1.00 83.56 71 THR A O 1
ATOM 566 N N . GLN A 1 72 ? -7.420 1.432 8.079 1.00 86.00 72 GLN A N 1
ATOM 567 C CA . GLN A 1 72 ? -6.036 1.254 7.666 1.00 86.00 72 GLN A CA 1
ATOM 568 C C . GLN A 1 72 ? -5.881 -0.064 6.914 1.00 86.00 72 GLN A C 1
ATOM 570 O O . GLN A 1 72 ? -6.189 -1.139 7.429 1.00 86.00 72 GLN A O 1
ATOM 575 N N . ILE A 1 73 ? -5.335 0.019 5.706 1.00 88.00 73 ILE A N 1
ATOM 576 C CA . ILE A 1 73 ? -5.162 -1.125 4.818 1.00 88.00 73 ILE A CA 1
ATOM 577 C C . ILE A 1 73 ? -3.667 -1.416 4.683 1.00 88.00 73 ILE A C 1
ATOM 579 O O . ILE A 1 73 ? -2.858 -0.507 4.495 1.00 88.00 73 ILE A O 1
ATOM 583 N N . LYS A 1 74 ? -3.286 -2.690 4.791 1.00 88.94 74 LYS A N 1
ATOM 584 C CA . LYS A 1 74 ? -1.932 -3.156 4.484 1.00 88.94 74 LYS A CA 1
ATOM 585 C C . LYS A 1 74 ? -1.901 -3.762 3.096 1.00 88.94 74 LYS A C 1
ATOM 587 O O . LYS A 1 74 ? -2.603 -4.736 2.821 1.00 88.94 74 LYS A O 1
ATOM 592 N N . ILE A 1 75 ? -1.013 -3.232 2.269 1.00 88.56 75 ILE A N 1
ATOM 593 C CA . ILE A 1 75 ? -0.808 -3.667 0.892 1.00 88.56 75 ILE A CA 1
ATOM 594 C C . ILE A 1 75 ? 0.561 -4.328 0.718 1.00 88.56 75 ILE A C 1
ATOM 596 O O . ILE A 1 75 ? 1.525 -3.992 1.410 1.00 88.56 75 ILE A O 1
ATOM 600 N N . LYS A 1 76 ? 0.644 -5.267 -0.222 1.00 89.25 76 LYS A N 1
ATOM 601 C CA . LYS A 1 76 ? 1.884 -5.904 -0.681 1.00 89.25 76 LYS A CA 1
ATOM 602 C C . LYS A 1 76 ? 1.924 -5.848 -2.207 1.00 89.25 76 LYS A C 1
ATOM 604 O O . LYS A 1 76 ? 0.869 -5.886 -2.826 1.00 89.25 76 LYS A O 1
ATOM 609 N N . ARG A 1 77 ? 3.106 -5.780 -2.827 1.00 89.44 77 ARG A N 1
ATOM 610 C CA . ARG A 1 77 ? 3.208 -5.914 -4.288 1.00 89.44 77 ARG A CA 1
ATOM 611 C C . ARG A 1 77 ? 2.646 -7.257 -4.744 1.00 89.44 77 ARG A C 1
ATOM 613 O O . ARG A 1 77 ? 2.898 -8.280 -4.102 1.00 89.44 77 ARG A O 1
ATOM 620 N N . ASN A 1 78 ? 1.894 -7.241 -5.838 1.00 87.75 78 ASN A N 1
ATOM 621 C CA . ASN A 1 78 ? 1.322 -8.451 -6.420 1.00 87.75 78 ASN A CA 1
ATOM 622 C C . ASN A 1 78 ? 2.412 -9.414 -6.923 1.00 87.75 78 ASN A C 1
ATOM 624 O O . ASN A 1 78 ? 2.250 -10.625 -6.836 1.00 87.75 78 ASN A O 1
ATOM 628 N N . ASP A 1 79 ? 3.548 -8.882 -7.381 1.00 83.44 79 ASP A N 1
ATOM 629 C CA . ASP A 1 79 ? 4.706 -9.668 -7.829 1.00 83.44 79 ASP A CA 1
ATOM 630 C C . ASP A 1 79 ? 5.506 -10.316 -6.678 1.00 83.44 79 ASP A C 1
ATOM 632 O O . ASP A 1 79 ? 6.449 -11.068 -6.911 1.00 83.44 79 ASP A O 1
ATOM 636 N N . GLY A 1 80 ? 5.147 -10.033 -5.420 1.00 80.56 80 GLY A N 1
ATOM 637 C CA . GLY A 1 80 ? 5.845 -10.535 -4.238 1.00 80.56 80 GLY A CA 1
ATOM 638 C C . GLY A 1 80 ? 7.167 -9.826 -3.923 1.00 80.56 80 GLY A C 1
ATOM 639 O O . GLY A 1 80 ? 7.766 -10.120 -2.884 1.00 80.56 80 GLY A O 1
ATOM 640 N N . GLY A 1 81 ? 7.592 -8.885 -4.766 1.00 83.19 81 GLY A N 1
ATOM 641 C CA . GLY A 1 81 ? 8.814 -8.113 -4.623 1.00 83.19 81 GLY A CA 1
ATOM 642 C C . GLY A 1 81 ? 8.743 -7.066 -3.512 1.00 83.19 81 GLY A C 1
ATOM 643 O O . GLY A 1 81 ? 7.722 -6.844 -2.851 1.00 83.19 81 GLY A O 1
ATOM 644 N N . ARG A 1 82 ? 9.869 -6.384 -3.297 1.00 83.12 82 ARG A N 1
ATOM 645 C CA . ARG A 1 82 ? 9.971 -5.255 -2.365 1.00 83.12 82 ARG A CA 1
ATOM 646 C C . ARG A 1 82 ? 9.676 -3.948 -3.093 1.00 83.12 82 ARG A C 1
ATOM 648 O O . ARG A 1 82 ? 10.004 -3.800 -4.265 1.00 83.12 82 ARG A O 1
ATOM 655 N N . PHE A 1 83 ? 9.075 -2.984 -2.397 1.00 79.00 83 PHE A N 1
ATOM 656 C CA . PHE A 1 83 ? 8.846 -1.640 -2.951 1.00 79.00 83 PHE A CA 1
ATOM 657 C C . PHE A 1 83 ? 10.132 -0.815 -3.070 1.00 79.00 83 PHE A C 1
ATOM 659 O O . PHE A 1 83 ? 10.191 0.105 -3.873 1.00 79.00 83 PHE A O 1
ATOM 666 N N . PHE A 1 84 ? 11.148 -1.134 -2.267 1.00 80.31 84 PHE A N 1
ATOM 667 C CA . PHE A 1 84 ? 12.331 -0.296 -2.099 1.00 80.31 84 PHE A CA 1
ATOM 668 C C . PHE A 1 84 ? 13.648 -1.079 -2.196 1.00 80.31 84 PHE A C 1
ATOM 670 O O . PHE A 1 84 ? 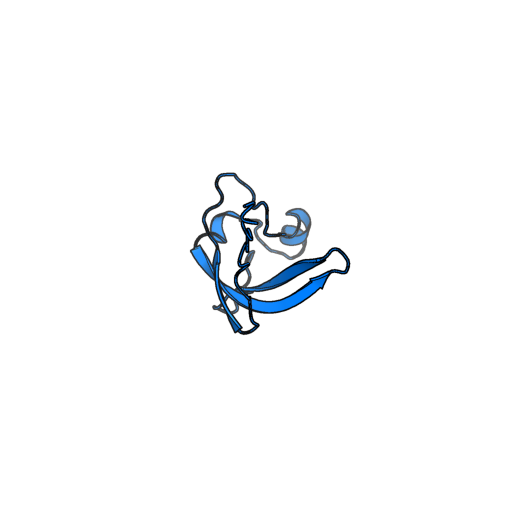14.610 -0.699 -1.545 1.00 80.31 84 PHE A O 1
ATOM 677 N N . GLY A 1 85 ? 13.711 -2.147 -3.000 1.00 69.00 85 GLY A N 1
ATOM 678 C CA . GLY A 1 85 ? 14.894 -3.025 -3.111 1.00 69.00 85 GLY A CA 1
ATOM 679 C C . GLY A 1 85 ? 14.932 -4.152 -2.086 1.00 69.00 85 GLY A C 1
ATOM 680 O O . GLY A 1 85 ? 14.487 -3.953 -0.934 1.00 69.00 85 GLY A O 1
#

Radius of gyration: 16.63 Å; chains: 1; bounding box: 61×30×29 Å